Protein AF-A0A3D0S6D2-F1 (afdb_monomer_lite)

Sequence (142 aa):
MPQQPFGEPDEGTDEDGSGFSRRLVLGAGVAGGLAVGTGALDPAEARRKPDGRHTTLARTLVKGPKGKLGYRPIVVGPGEPHIVRNEMVRQLRRRPAPGQRRGILAMGQLTDMHVLDAQSPARVEFLDRYNDPDSAFASVLP

Foldseek 3Di:
DDDDPDDDPPPPPPPPPDPDPPVNVVVVVVCLPPCVPPCPDPVVVVLPDPPCPPHLQAWDWDWADQDPVRDTDTDIHGHDDDDDDCVVPDDDPDDDDRSRDDDPDDDDDDPDDDDDDPPDPPDVVNVVVCCDPPHPNVVPDD

Secondary structure (DSSP, 8-state):
-PPPP----------------HHHHHHHHHTTTTTTTS--S-TTGGGS----TTSTTTEEEEE----TTS---EEEEEPPP-----TTSS--SSPPPTT-PPP--------------TT-TT-HHHHGGGGSTT-TTTTT--

pLDDT: mean 70.45, std 17.66, range [35.59, 97.44]

Radius of gyration: 25.13 Å; chains: 1; bounding box: 51×56×71 Å

Structure (mmCIF, N/CA/C/O backbone):
data_AF-A0A3D0S6D2-F1
#
_entry.id   AF-A0A3D0S6D2-F1
#
loop_
_atom_site.group_PDB
_atom_site.id
_atom_site.type_symbol
_atom_site.label_atom_id
_atom_site.label_alt_id
_atom_site.label_comp_id
_atom_site.label_asym_id
_atom_site.label_entity_id
_atom_site.label_seq_id
_atom_site.pdbx_PDB_ins_code
_atom_site.Cartn_x
_atom_site.Cartn_y
_atom_site.Cartn_z
_atom_site.occupancy
_atom_site.B_iso_or_equiv
_atom_site.auth_seq_id
_atom_site.auth_comp_id
_atom_site.auth_asym_id
_atom_site.auth_atom_id
_atom_site.pdbx_PDB_model_num
ATOM 1 N N . MET A 1 1 ? 13.930 -38.605 -4.977 1.00 45.06 1 MET A N 1
ATOM 2 C CA . MET A 1 1 ? 12.680 -38.092 -4.380 1.00 45.06 1 MET A CA 1
ATOM 3 C C . MET A 1 1 ? 11.752 -37.694 -5.512 1.00 45.06 1 MET A C 1
ATOM 5 O O . MET A 1 1 ? 12.194 -36.907 -6.343 1.00 45.06 1 MET A O 1
ATOM 9 N N . PRO A 1 2 ? 10.547 -38.273 -5.614 1.00 36.88 2 PRO A N 1
ATOM 10 C CA . PRO A 1 2 ? 9.589 -37.868 -6.633 1.00 36.88 2 PRO A CA 1
ATOM 11 C C . PRO A 1 2 ? 9.113 -36.438 -6.343 1.00 36.88 2 PRO A C 1
ATOM 13 O O . PRO A 1 2 ? 8.757 -36.113 -5.212 1.00 36.88 2 PRO A O 1
ATOM 16 N N . GLN A 1 3 ? 9.178 -35.585 -7.365 1.00 46.94 3 GLN A N 1
ATOM 17 C CA . GLN A 1 3 ? 8.583 -34.250 -7.369 1.00 46.94 3 GLN A CA 1
ATOM 18 C C . GLN A 1 3 ? 7.071 -34.441 -7.216 1.00 46.94 3 GLN A C 1
ATOM 20 O O . GLN A 1 3 ? 6.454 -35.094 -8.058 1.00 46.94 3 GLN A O 1
ATOM 25 N N . GLN A 1 4 ? 6.483 -33.946 -6.127 1.00 46.44 4 GLN A N 1
ATOM 26 C CA . GLN A 1 4 ? 5.028 -33.911 -6.012 1.00 46.44 4 GLN A CA 1
ATOM 27 C C . GLN A 1 4 ? 4.490 -33.011 -7.135 1.00 46.44 4 GLN A C 1
ATOM 29 O O . GLN A 1 4 ? 5.038 -31.919 -7.324 1.00 46.44 4 GLN A O 1
ATOM 34 N N . PRO A 1 5 ? 3.481 -33.453 -7.907 1.00 39.84 5 PRO A N 1
ATOM 35 C CA . PRO A 1 5 ? 2.870 -32.600 -8.911 1.00 39.84 5 PRO A CA 1
ATOM 36 C C . PRO A 1 5 ? 2.312 -31.358 -8.216 1.00 39.84 5 PRO A C 1
ATOM 38 O O . PRO A 1 5 ? 1.717 -31.446 -7.142 1.00 39.84 5 PRO A O 1
ATOM 41 N N . PHE A 1 6 ? 2.578 -30.199 -8.814 1.00 49.03 6 PHE A N 1
ATOM 42 C CA . PHE A 1 6 ? 1.996 -28.924 -8.420 1.00 49.03 6 PHE A CA 1
ATOM 43 C C . PHE A 1 6 ? 0.476 -29.110 -8.421 1.00 49.03 6 PHE A C 1
ATOM 45 O O . PHE A 1 6 ? -0.098 -29.362 -9.478 1.00 49.03 6 PHE A O 1
ATOM 52 N N . GLY A 1 7 ? -0.135 -29.117 -7.232 1.00 41.78 7 GLY A N 1
ATOM 53 C CA . GLY A 1 7 ? -1.577 -29.291 -7.095 1.00 41.78 7 GLY A CA 1
ATOM 54 C C . GLY A 1 7 ? -2.286 -28.245 -7.940 1.00 41.78 7 GLY A C 1
ATOM 55 O O . GLY A 1 7 ? -1.888 -27.077 -7.922 1.00 41.78 7 GLY A O 1
ATOM 56 N N . GLU A 1 8 ? -3.278 -28.688 -8.710 1.00 44.91 8 GLU A N 1
ATOM 57 C CA . GLU A 1 8 ? -4.194 -27.794 -9.411 1.00 44.91 8 GLU A CA 1
ATOM 58 C C . GLU A 1 8 ? -4.650 -26.697 -8.444 1.00 44.91 8 GLU A C 1
ATOM 60 O O . GLU A 1 8 ? -4.976 -27.001 -7.288 1.00 44.91 8 GLU A O 1
ATOM 65 N N . PRO A 1 9 ? -4.620 -25.419 -8.859 1.00 44.59 9 PRO A N 1
ATOM 66 C CA . PRO A 1 9 ? -5.270 -24.391 -8.076 1.00 44.59 9 PRO A CA 1
ATOM 67 C C . PRO A 1 9 ? -6.734 -24.803 -7.929 1.00 44.59 9 PRO A C 1
ATOM 69 O O . PRO A 1 9 ? -7.405 -25.075 -8.920 1.00 44.59 9 PRO A O 1
ATOM 72 N N . ASP A 1 10 ? -7.196 -24.883 -6.685 1.00 46.38 10 ASP A N 1
ATOM 73 C CA . ASP A 1 10 ? -8.613 -24.963 -6.359 1.00 46.38 10 ASP A CA 1
ATOM 74 C C . ASP A 1 10 ? -9.257 -23.681 -6.907 1.00 46.38 10 ASP A C 1
ATOM 76 O O . ASP A 1 10 ? -9.229 -22.627 -6.266 1.00 46.38 10 ASP A O 1
ATOM 80 N N . GLU A 1 11 ? -9.716 -23.735 -8.161 1.00 49.16 11 GLU A N 1
ATOM 81 C CA . GLU A 1 11 ? -10.609 -22.751 -8.764 1.00 49.16 11 GLU A CA 1
ATOM 82 C C . GLU A 1 11 ? -11.949 -22.872 -8.040 1.00 49.16 11 GLU A C 1
ATOM 84 O O . GLU A 1 11 ? -12.927 -23.424 -8.541 1.00 49.16 11 GLU A O 1
ATOM 89 N N . GLY A 1 12 ? -11.977 -22.353 -6.813 1.00 35.59 12 GLY A N 1
ATOM 90 C CA . GLY A 1 12 ? -13.210 -21.980 -6.156 1.00 35.59 12 GLY A CA 1
ATOM 91 C C . GLY A 1 12 ? -13.919 -20.997 -7.074 1.00 35.59 12 GLY A C 1
ATOM 92 O O . GLY A 1 12 ? -13.481 -19.858 -7.245 1.00 35.59 12 GLY A O 1
ATOM 93 N N . THR A 1 13 ? -14.986 -21.463 -7.715 1.00 45.88 13 THR A N 1
ATOM 94 C CA . THR A 1 13 ? -15.931 -20.626 -8.446 1.00 45.88 13 THR A CA 1
ATOM 95 C C . THR A 1 13 ? -16.687 -19.771 -7.434 1.00 45.88 13 THR A C 1
ATOM 97 O O . THR A 1 13 ? -17.835 -20.052 -7.094 1.00 45.88 13 THR A O 1
ATOM 100 N N . ASP A 1 14 ? -16.027 -18.734 -6.930 1.00 41.47 14 ASP A N 1
ATOM 101 C CA . ASP A 1 14 ? -16.676 -17.639 -6.225 1.00 41.47 14 ASP A CA 1
ATOM 102 C C . ASP A 1 14 ? -17.284 -16.722 -7.295 1.00 41.47 14 ASP A C 1
ATOM 104 O O . ASP A 1 14 ? -16.746 -15.668 -7.644 1.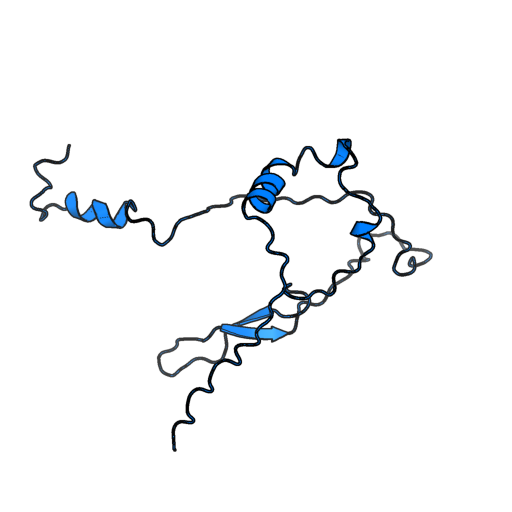00 41.47 14 ASP A O 1
ATOM 108 N N . GLU A 1 15 ? -18.414 -17.150 -7.862 1.00 48.81 15 GLU A N 1
ATOM 109 C CA . GLU A 1 15 ? -19.318 -16.247 -8.571 1.00 48.81 15 GLU A CA 1
ATOM 110 C C . GLU A 1 15 ? -19.987 -15.301 -7.559 1.00 48.81 15 GLU A C 1
ATOM 112 O O . GLU A 1 15 ? -21.184 -15.374 -7.293 1.00 48.81 15 GLU A O 1
ATOM 117 N N . ASP A 1 16 ? -19.213 -14.375 -6.993 1.00 40.72 16 ASP A N 1
ATOM 118 C CA . ASP A 1 16 ? -19.757 -13.227 -6.274 1.00 40.72 16 ASP A CA 1
ATOM 119 C C . ASP A 1 16 ? -20.042 -12.114 -7.290 1.00 40.72 16 ASP A C 1
ATOM 121 O O . ASP A 1 16 ? -19.212 -11.262 -7.623 1.00 40.72 16 ASP A O 1
ATOM 125 N N . GLY A 1 17 ? -21.272 -12.145 -7.806 1.00 43.12 17 GLY A N 1
ATOM 126 C CA . GLY A 1 17 ? -21.870 -11.160 -8.705 1.00 43.12 17 GLY A CA 1
ATOM 127 C C . GLY A 1 17 ? -22.082 -9.775 -8.082 1.00 43.12 17 GLY A C 1
ATOM 128 O O . GLY A 1 17 ? -23.188 -9.243 -8.107 1.00 43.12 17 GLY A O 1
ATOM 129 N N . SER A 1 18 ? -21.030 -9.138 -7.568 1.00 53.97 18 SER A N 1
ATOM 130 C CA . SER A 1 18 ? -21.028 -7.692 -7.312 1.00 53.97 18 SER A CA 1
ATOM 131 C C . SER A 1 18 ? -19.684 -7.070 -7.692 1.00 53.97 18 SER A C 1
ATOM 133 O O . SER A 1 18 ? -18.896 -6.595 -6.878 1.00 53.97 18 SER A O 1
ATOM 135 N N . GLY A 1 19 ? -19.402 -7.079 -8.995 1.00 41.84 19 GLY A N 1
ATOM 136 C CA . GLY A 1 19 ? -18.238 -6.402 -9.556 1.00 41.84 19 GLY A CA 1
ATOM 137 C C . GLY A 1 19 ? -18.300 -4.899 -9.285 1.00 41.84 19 GLY A C 1
ATOM 138 O O . GLY A 1 19 ? -19.047 -4.171 -9.941 1.00 41.84 19 GLY A O 1
ATOM 139 N N . PHE A 1 20 ? -17.498 -4.413 -8.337 1.00 54.72 20 PHE A N 1
ATOM 140 C CA . PHE A 1 20 ? -17.295 -2.981 -8.151 1.00 54.72 20 PHE A CA 1
ATOM 141 C C . PHE A 1 20 ? -16.779 -2.382 -9.463 1.00 54.72 20 PHE A C 1
ATOM 143 O O . PHE A 1 20 ? -15.690 -2.708 -9.941 1.00 54.72 20 PHE A O 1
ATOM 150 N N . SER A 1 21 ? -17.582 -1.512 -10.077 1.00 54.06 21 SER A N 1
ATOM 151 C CA . SER A 1 21 ? -17.212 -0.862 -11.330 1.00 54.06 21 SER A CA 1
ATOM 152 C C . SER A 1 21 ? -15.909 -0.087 -11.140 1.00 54.06 21 SER A C 1
ATOM 154 O O . SER A 1 21 ? -15.797 0.745 -10.241 1.00 54.06 21 SER A O 1
ATOM 156 N N . ARG A 1 22 ? -14.929 -0.300 -12.027 1.00 53.19 22 ARG A N 1
ATOM 157 C CA . ARG A 1 22 ? -13.657 0.454 -12.050 1.00 53.19 22 ARG A CA 1
ATOM 158 C C . ARG A 1 22 ? -13.886 1.974 -12.059 1.00 53.19 22 ARG A C 1
ATOM 160 O O . ARG A 1 22 ? -13.078 2.730 -11.530 1.00 53.19 22 ARG A O 1
ATOM 167 N N . ARG A 1 23 ? -15.029 2.416 -12.599 1.00 51.53 23 ARG A N 1
ATOM 168 C CA . ARG A 1 23 ? -15.470 3.820 -12.606 1.00 51.53 23 ARG A CA 1
ATOM 169 C C . ARG A 1 23 ? -15.876 4.334 -11.220 1.00 51.53 23 ARG A C 1
ATOM 171 O O . ARG A 1 23 ? -15.675 5.508 -10.945 1.00 51.53 23 ARG A O 1
ATOM 178 N N . LEU A 1 24 ? -16.395 3.472 -10.345 1.00 52.84 24 LEU A N 1
ATOM 179 C CA . LEU A 1 24 ? -16.738 3.813 -8.961 1.00 52.84 24 LEU A CA 1
ATOM 180 C C . LEU A 1 24 ? -15.472 4.045 -8.122 1.00 52.84 24 LEU A C 1
ATOM 182 O O . LEU A 1 24 ? -15.407 5.004 -7.363 1.00 52.84 24 LEU A O 1
ATOM 186 N N . VAL A 1 25 ? -14.444 3.212 -8.316 1.00 54.81 25 VAL A N 1
ATOM 187 C CA . VAL A 1 25 ? -13.141 3.351 -7.639 1.00 54.81 25 VAL A CA 1
ATOM 188 C C . VAL A 1 25 ? -12.411 4.618 -8.102 1.00 54.81 25 VAL A C 1
ATOM 190 O O . VAL A 1 25 ? -11.904 5.372 -7.275 1.00 54.81 25 VAL A O 1
ATOM 193 N N . LEU A 1 26 ? -12.424 4.909 -9.409 1.00 55.69 26 LEU A N 1
ATOM 194 C CA . LEU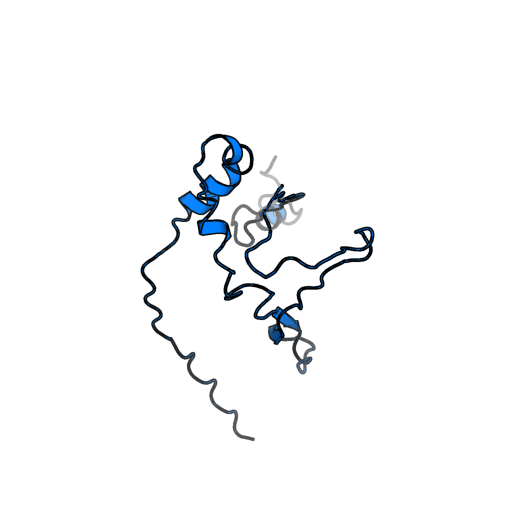 A 1 26 ? -11.865 6.153 -9.954 1.00 55.69 26 LEU A CA 1
ATOM 195 C C . LEU A 1 26 ? -12.676 7.395 -9.537 1.00 55.69 26 LEU A C 1
ATOM 197 O O . LEU A 1 26 ? -12.095 8.441 -9.264 1.00 55.69 26 LEU A O 1
ATOM 201 N N . GLY A 1 27 ? -14.002 7.275 -9.413 1.00 48.62 27 GLY A N 1
ATOM 202 C CA . GLY A 1 27 ? -14.866 8.340 -8.893 1.00 48.62 27 GLY A CA 1
ATOM 203 C C . GLY A 1 27 ? -14.644 8.628 -7.403 1.00 48.62 27 GLY A C 1
ATOM 204 O O . GLY A 1 27 ? -14.655 9.788 -6.994 1.00 48.62 27 GLY A O 1
ATOM 205 N N . ALA A 1 28 ? -14.361 7.601 -6.596 1.00 49.38 28 ALA A N 1
ATOM 206 C CA . ALA A 1 28 ? -14.066 7.751 -5.170 1.00 49.38 28 ALA A CA 1
ATOM 207 C C . ALA A 1 28 ? -12.755 8.519 -4.906 1.00 49.38 28 ALA A C 1
ATOM 209 O O . ALA A 1 28 ? -12.663 9.238 -3.913 1.00 49.38 28 ALA A O 1
ATOM 210 N N . GLY A 1 29 ? -11.779 8.442 -5.821 1.00 46.88 29 GLY A N 1
ATOM 211 C CA . GLY A 1 29 ? -10.546 9.239 -5.760 1.00 46.88 29 GLY A CA 1
ATOM 212 C C . GLY A 1 29 ? -10.775 10.748 -5.928 1.00 46.88 29 GLY A C 1
ATOM 213 O O . GLY A 1 29 ? -10.061 11.546 -5.328 1.00 46.88 29 GLY A O 1
ATOM 214 N N . VAL A 1 30 ? -11.811 11.151 -6.673 1.00 45.53 30 VAL A N 1
ATOM 215 C CA . VAL A 1 30 ? -12.217 12.564 -6.832 1.00 45.53 30 VAL A CA 1
ATOM 216 C C . VAL A 1 30 ? -13.139 13.016 -5.686 1.00 45.53 30 VAL A C 1
ATOM 218 O O . VAL A 1 30 ? -13.150 14.186 -5.309 1.00 45.53 30 VAL A O 1
ATOM 221 N N . ALA A 1 31 ? -13.874 12.090 -5.063 1.00 45.09 31 ALA A N 1
ATOM 222 C CA . ALA A 1 31 ? -14.842 12.375 -4.001 1.00 45.09 31 ALA A CA 1
ATOM 223 C C . ALA A 1 31 ? -14.253 12.462 -2.578 1.00 45.09 31 ALA A C 1
ATOM 225 O O . ALA A 1 31 ? -15.009 12.672 -1.627 1.00 45.09 31 ALA A O 1
ATOM 226 N N . GLY A 1 32 ? -12.931 12.351 -2.401 1.00 45.16 32 GLY A N 1
ATOM 227 C CA . GLY A 1 32 ? -12.294 12.474 -1.081 1.00 45.16 32 GLY A CA 1
ATOM 228 C C . GLY A 1 32 ? -12.541 13.825 -0.391 1.00 45.16 32 GLY A C 1
ATOM 229 O O . GLY A 1 32 ? -12.572 13.891 0.834 1.00 45.16 32 GLY A O 1
ATOM 230 N N . GLY A 1 33 ? -12.778 14.893 -1.164 1.00 45.88 33 GLY A N 1
ATOM 231 C CA . GLY A 1 33 ? -13.070 16.234 -0.638 1.00 45.88 33 GLY A CA 1
ATOM 232 C C . GLY A 1 33 ? -14.557 16.605 -0.537 1.00 45.88 33 GLY A C 1
ATOM 233 O O . GLY A 1 33 ? -14.892 17.550 0.170 1.00 45.88 33 GLY A O 1
ATOM 234 N N . LEU A 1 34 ? -15.460 15.887 -1.218 1.00 43.78 34 LEU A N 1
ATOM 235 C CA . LEU A 1 34 ? -16.862 16.312 -1.415 1.00 43.78 34 LEU A CA 1
ATOM 236 C C . LEU A 1 34 ? -17.905 15.420 -0.717 1.00 43.78 34 LEU A C 1
ATOM 238 O O . LEU A 1 34 ? -19.051 15.834 -0.563 1.00 43.78 34 LEU A O 1
ATOM 242 N N . ALA A 1 35 ? -17.534 14.223 -0.251 1.00 47.34 35 ALA A N 1
ATOM 243 C CA . ALA A 1 35 ? -18.484 13.275 0.345 1.00 47.34 35 ALA A CA 1
ATOM 244 C C . ALA A 1 35 ? -18.969 13.653 1.761 1.00 47.34 35 ALA A C 1
ATOM 246 O O . ALA A 1 35 ? -19.998 13.156 2.212 1.00 47.34 35 ALA A O 1
ATOM 247 N N . VAL A 1 36 ? -18.262 14.542 2.471 1.00 49.66 36 VAL A N 1
ATOM 248 C CA . VAL A 1 36 ? -18.605 14.908 3.860 1.00 49.66 36 VAL A CA 1
ATOM 249 C C . VAL A 1 36 ? -19.852 15.807 3.935 1.00 49.66 36 VAL A C 1
ATOM 251 O O . VAL A 1 36 ? -20.554 15.790 4.942 1.00 49.66 36 VAL A O 1
ATOM 254 N N . GLY A 1 37 ? -20.167 16.565 2.877 1.00 47.09 37 GLY A N 1
ATOM 255 C CA . GLY A 1 37 ? -21.255 17.555 2.892 1.00 47.09 37 GLY A CA 1
ATOM 256 C C . GLY A 1 37 ? -22.628 17.059 2.424 1.00 47.09 37 GLY A C 1
ATOM 257 O O . GLY A 1 37 ? -23.630 17.687 2.749 1.00 47.09 37 GLY A O 1
ATOM 258 N N . THR A 1 38 ? -22.704 15.959 1.666 1.00 48.22 38 THR A N 1
ATOM 259 C CA . THR A 1 38 ? -23.930 15.577 0.929 1.00 48.22 38 THR A CA 1
ATOM 260 C C . THR A 1 38 ? -24.704 14.401 1.524 1.00 48.22 38 THR A C 1
ATOM 262 O O . THR A 1 38 ? -25.722 14.007 0.964 1.00 48.22 38 THR A O 1
ATOM 265 N N . GLY A 1 39 ? -24.255 13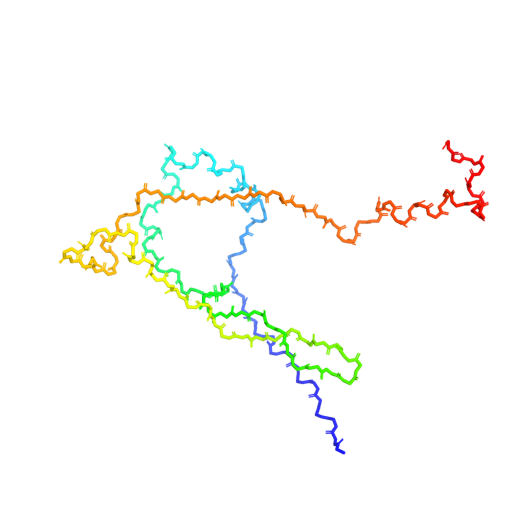.816 2.640 1.00 48.66 39 GLY A N 1
ATOM 266 C CA . GLY A 1 39 ? -24.942 12.669 3.253 1.00 48.66 39 GLY A CA 1
ATOM 267 C C . GLY A 1 39 ? -24.914 11.387 2.407 1.00 48.66 39 GLY A C 1
ATOM 268 O O . GLY A 1 39 ? -25.645 10.450 2.700 1.00 48.66 39 GLY A O 1
ATOM 269 N N . ALA A 1 40 ? -24.056 11.319 1.381 1.00 54.59 40 ALA A N 1
ATOM 270 C CA . ALA A 1 40 ? -23.888 10.145 0.518 1.00 54.59 40 ALA A CA 1
ATOM 271 C C . ALA A 1 40 ? -23.247 8.934 1.231 1.00 54.59 40 ALA A C 1
ATOM 273 O O . ALA A 1 40 ? -23.155 7.853 0.656 1.00 54.59 40 ALA A O 1
ATOM 274 N N . LEU A 1 41 ? -22.793 9.116 2.472 1.00 53.44 41 LEU A N 1
ATOM 275 C CA . LEU A 1 41 ? -22.288 8.059 3.337 1.00 53.44 41 LEU A CA 1
ATOM 276 C C . LEU A 1 41 ? -23.276 7.880 4.488 1.00 53.44 41 LEU A C 1
ATOM 278 O O . LEU A 1 41 ? -23.366 8.748 5.358 1.00 53.44 41 LEU A O 1
ATOM 282 N N . ASP A 1 42 ? -24.005 6.763 4.500 1.00 55.22 42 ASP A N 1
ATOM 283 C CA . ASP A 1 42 ? -24.818 6.396 5.656 1.00 55.22 42 ASP A CA 1
ATOM 284 C C . ASP A 1 42 ? -23.876 6.049 6.828 1.00 55.22 42 ASP A C 1
ATOM 286 O O . ASP A 1 42 ? -23.098 5.092 6.742 1.00 55.22 42 ASP A O 1
ATOM 290 N N . PRO A 1 43 ? -23.902 6.791 7.950 1.00 54.75 43 PRO A N 1
ATOM 291 C CA . PRO A 1 43 ? -23.097 6.459 9.121 1.00 54.75 43 PRO A CA 1
ATOM 292 C C . PRO A 1 43 ? -23.438 5.083 9.726 1.00 54.75 43 PRO A C 1
ATOM 294 O O . PRO A 1 43 ? -22.662 4.576 10.542 1.00 54.75 43 PRO A O 1
ATOM 297 N N . ALA A 1 44 ? -24.567 4.466 9.361 1.00 56.91 44 ALA A N 1
ATOM 298 C CA . ALA A 1 44 ? -24.889 3.086 9.709 1.00 56.91 44 ALA A CA 1
ATOM 299 C C . ALA A 1 44 ? -23.992 2.070 8.982 1.00 56.91 44 ALA A C 1
ATOM 301 O O . ALA A 1 44 ? -23.576 1.096 9.610 1.00 56.91 44 ALA A O 1
ATOM 302 N N . GLU A 1 45 ? -23.593 2.323 7.732 1.00 57.81 45 GLU A N 1
ATOM 303 C CA . GLU A 1 45 ? -22.645 1.469 6.995 1.00 57.81 45 GLU A CA 1
ATOM 304 C C . GLU A 1 45 ? -21.267 1.448 7.674 1.00 57.81 45 GLU A C 1
ATOM 306 O O . GLU A 1 45 ? -20.624 0.404 7.797 1.00 57.81 45 GLU A O 1
ATOM 311 N N . ALA A 1 46 ? -20.852 2.573 8.264 1.00 55.66 46 ALA A N 1
ATOM 312 C CA . ALA A 1 46 ? -19.623 2.659 9.056 1.00 55.66 46 ALA A CA 1
ATOM 313 C C . ALA A 1 46 ? -19.661 1.840 10.367 1.00 55.66 46 ALA A C 1
ATOM 315 O O . ALA A 1 46 ? -18.625 1.664 11.015 1.00 55.66 46 ALA A O 1
ATOM 316 N N . ARG A 1 47 ? -20.833 1.333 10.790 1.00 55.22 47 ARG A N 1
ATOM 317 C CA . ARG A 1 47 ? -20.956 0.436 11.956 1.00 55.22 47 ARG A CA 1
ATOM 318 C C . ARG A 1 47 ? -20.650 -1.015 11.618 1.00 55.22 47 ARG A C 1
ATOM 320 O O . ARG A 1 47 ? -20.439 -1.802 12.546 1.00 55.22 47 ARG A O 1
ATOM 327 N N . ARG A 1 48 ? -20.619 -1.389 10.335 1.00 60.81 48 ARG A N 1
ATOM 328 C CA . ARG A 1 48 ? -20.230 -2.739 9.939 1.00 60.81 48 ARG A CA 1
ATOM 329 C C . ARG A 1 48 ? -18.761 -2.913 10.295 1.00 60.81 48 ARG A C 1
ATOM 331 O O . ARG A 1 48 ? -17.888 -2.280 9.709 1.00 60.81 48 ARG A O 1
ATOM 338 N N . LYS A 1 49 ? -18.480 -3.764 11.287 1.00 64.12 49 LYS A N 1
ATOM 339 C CA . LYS A 1 49 ? -17.107 -4.185 11.570 1.00 64.12 49 LYS A CA 1
ATOM 340 C C . LYS A 1 49 ? -16.597 -4.833 10.277 1.00 64.12 49 LYS A C 1
ATOM 342 O O . LYS A 1 49 ? -17.182 -5.847 9.890 1.00 64.12 49 LYS A O 1
ATOM 347 N N . PRO A 1 50 ? -15.573 -4.281 9.601 1.00 66.12 50 PRO A N 1
ATOM 348 C CA . PRO A 1 50 ? -14.993 -4.977 8.469 1.00 66.12 50 PRO A CA 1
ATOM 349 C C . PRO A 1 50 ? -14.540 -6.346 8.976 1.00 66.12 50 PRO A C 1
ATOM 351 O O . PRO A 1 50 ? -13.903 -6.453 10.029 1.00 66.12 50 PRO A O 1
ATOM 354 N N . ASP A 1 51 ? -14.922 -7.398 8.262 1.00 72.44 51 ASP A N 1
ATOM 355 C CA . ASP A 1 51 ? -14.524 -8.773 8.581 1.00 72.44 51 ASP A CA 1
ATOM 356 C C . ASP A 1 51 ? -13.004 -8.979 8.432 1.00 72.44 51 ASP A C 1
ATOM 358 O O . ASP A 1 51 ? -12.470 -10.010 8.835 1.00 72.44 51 ASP A O 1
ATOM 362 N N . GLY A 1 52 ? -12.306 -7.968 7.900 1.00 76.12 52 GLY A N 1
ATOM 363 C CA . GLY A 1 52 ? -10.870 -7.953 7.671 1.00 76.12 52 GLY A CA 1
ATOM 364 C C . GLY A 1 52 ? -10.467 -8.798 6.469 1.00 76.12 52 GLY A C 1
ATOM 365 O O . GLY A 1 52 ? -9.275 -8.838 6.149 1.00 76.12 52 GLY A O 1
ATOM 366 N N . ARG A 1 53 ? -11.422 -9.447 5.786 1.00 82.56 53 ARG A N 1
ATOM 367 C CA . ARG A 1 53 ? -11.158 -10.271 4.608 1.00 82.56 53 ARG A CA 1
ATOM 368 C C . ARG A 1 53 ? -10.489 -9.404 3.548 1.00 82.56 53 ARG A C 1
ATOM 370 O O . ARG A 1 53 ? -10.835 -8.243 3.360 1.00 82.56 53 ARG A O 1
ATOM 377 N N . HIS A 1 54 ? -9.473 -9.968 2.905 1.00 84.62 54 HIS A N 1
ATOM 378 C CA . HIS A 1 54 ? -8.647 -9.285 1.903 1.00 84.62 54 HIS A CA 1
ATOM 379 C C . HIS A 1 54 ? -7.866 -8.054 2.409 1.00 84.62 54 HIS A C 1
ATOM 381 O O . HIS A 1 54 ? -7.285 -7.337 1.601 1.00 84.62 54 HIS A O 1
ATOM 387 N N . THR A 1 55 ? -7.782 -7.830 3.725 1.00 87.00 55 THR A N 1
ATOM 388 C CA . THR A 1 55 ? -6.943 -6.776 4.321 1.00 87.00 55 THR A CA 1
ATOM 389 C C . THR A 1 55 ? -5.742 -7.371 5.052 1.00 87.00 55 THR A C 1
ATOM 391 O O . THR A 1 55 ? -5.729 -8.563 5.381 1.00 87.00 55 THR A O 1
ATOM 394 N N . THR A 1 56 ? -4.763 -6.525 5.385 1.00 90.69 56 THR A N 1
ATOM 395 C CA . THR A 1 56 ? -3.610 -6.942 6.194 1.00 90.69 56 THR A CA 1
ATOM 396 C C . THR A 1 56 ? -4.000 -7.399 7.595 1.00 90.69 56 THR A C 1
ATOM 398 O O . THR A 1 56 ? -3.272 -8.188 8.181 1.00 90.69 56 THR A O 1
ATOM 401 N N . LEU A 1 57 ? -5.174 -7.007 8.108 1.00 89.00 57 LEU A N 1
ATOM 402 C CA . LEU A 1 57 ? -5.684 -7.477 9.401 1.00 89.00 57 LEU A CA 1
ATOM 403 C C . LEU A 1 57 ? -5.957 -8.987 9.414 1.00 89.00 57 LEU A C 1
ATOM 405 O O . LEU A 1 57 ? -5.848 -9.612 10.466 1.00 89.00 57 LEU A O 1
ATOM 409 N N . ALA A 1 58 ? -6.321 -9.577 8.270 1.00 90.25 58 ALA A N 1
ATOM 410 C CA . ALA A 1 58 ? -6.561 -11.017 8.165 1.00 90.25 58 ALA A CA 1
ATOM 411 C C . ALA A 1 58 ? -5.295 -11.789 7.784 1.00 90.25 58 ALA A C 1
ATOM 413 O O . ALA A 1 58 ? -5.031 -12.850 8.348 1.00 90.25 58 ALA A O 1
ATOM 414 N N . ARG A 1 59 ? -4.517 -11.275 6.823 1.00 93.38 59 ARG A N 1
ATOM 415 C CA . ARG A 1 59 ? -3.298 -11.930 6.336 1.00 93.38 59 ARG A CA 1
ATOM 416 C C . ARG A 1 59 ? -2.322 -10.934 5.732 1.00 93.38 59 ARG A C 1
ATOM 418 O O . ARG A 1 59 ? -2.736 -9.971 5.097 1.00 93.38 59 ARG A O 1
ATOM 425 N N . THR A 1 60 ? -1.035 -11.220 5.848 1.00 94.94 60 THR A N 1
ATOM 426 C CA . THR A 1 60 ? 0.031 -10.455 5.187 1.00 94.94 60 THR A CA 1
ATOM 427 C C . THR A 1 60 ? 0.671 -11.266 4.067 1.00 94.94 60 THR A C 1
ATOM 429 O O . THR A 1 60 ? 0.482 -12.478 3.969 1.00 94.94 60 THR A O 1
ATOM 432 N N . LEU A 1 61 ? 1.432 -10.597 3.203 1.00 95.38 61 LEU A N 1
ATOM 433 C CA . LEU A 1 61 ? 2.313 -11.242 2.236 1.00 95.38 61 LEU A CA 1
ATOM 434 C C . LEU A 1 61 ? 3.755 -11.033 2.695 1.00 95.38 61 LEU A C 1
ATOM 436 O O . LEU A 1 61 ? 4.215 -9.899 2.810 1.00 95.38 61 LEU A O 1
ATOM 440 N N . VAL A 1 62 ? 4.463 -12.123 2.983 1.00 96.44 62 VAL A N 1
ATOM 441 C CA . VAL A 1 62 ? 5.818 -12.099 3.551 1.00 96.44 62 VAL A CA 1
ATOM 442 C C . VAL A 1 62 ? 6.801 -12.863 2.673 1.00 96.44 62 VAL A C 1
ATOM 444 O O . VAL A 1 62 ? 6.423 -13.677 1.831 1.00 96.44 62 VAL A O 1
ATOM 447 N N . LYS A 1 63 ? 8.099 -12.611 2.867 1.00 97.00 63 LYS A N 1
ATOM 448 C CA . LYS A 1 63 ? 9.156 -13.361 2.179 1.00 97.00 63 LYS A CA 1
ATOM 449 C C . LYS A 1 63 ? 9.275 -14.755 2.790 1.00 97.00 63 LYS A C 1
ATOM 451 O O . LYS A 1 63 ? 9.596 -14.883 3.970 1.00 97.00 63 LYS A O 1
ATOM 456 N N . GLY A 1 64 ? 9.086 -15.779 1.970 1.00 95.38 64 GLY A N 1
ATOM 457 C CA . GLY A 1 64 ? 9.339 -17.166 2.331 1.00 95.38 64 GLY A CA 1
ATOM 458 C C . GLY A 1 64 ? 10.836 -17.511 2.397 1.00 95.38 64 GLY A C 1
ATOM 459 O O . GLY A 1 64 ? 11.705 -16.644 2.221 1.00 95.38 64 GLY A O 1
ATOM 460 N N . PRO A 1 65 ? 11.160 -18.792 2.646 1.00 95.56 65 PRO A N 1
ATOM 461 C CA . PRO A 1 65 ? 12.535 -19.280 2.685 1.00 95.56 65 PRO A CA 1
ATOM 462 C C . PRO A 1 65 ? 13.302 -19.027 1.382 1.00 95.56 65 PRO A C 1
ATOM 464 O O . PRO A 1 65 ? 12.741 -19.006 0.288 1.00 95.56 65 PRO A O 1
ATOM 467 N N . LYS A 1 66 ? 14.621 -18.851 1.503 1.00 96.62 66 LYS A N 1
ATOM 468 C CA . LYS A 1 66 ? 15.526 -18.658 0.365 1.00 96.62 66 LYS A CA 1
ATOM 469 C C . LYS A 1 66 ? 15.675 -19.970 -0.415 1.00 96.62 66 LYS A C 1
ATOM 471 O O . LYS A 1 66 ? 16.097 -20.974 0.149 1.00 96.62 66 LYS A O 1
ATOM 476 N N . GLY A 1 67 ? 15.359 -19.947 -1.707 1.00 91.44 67 GLY A N 1
ATOM 477 C CA . GLY A 1 67 ? 15.629 -21.044 -2.635 1.00 91.44 67 GLY A CA 1
ATOM 478 C C . GLY A 1 67 ? 17.119 -21.171 -2.971 1.00 91.44 67 GLY A C 1
ATOM 479 O O . GLY A 1 67 ? 17.931 -20.327 -2.591 1.00 91.44 67 GLY A O 1
ATOM 480 N N . LYS A 1 68 ? 17.488 -22.206 -3.739 1.00 89.62 68 LYS A N 1
ATOM 481 C CA . LYS A 1 68 ? 18.896 -22.528 -4.060 1.00 89.62 68 LYS A CA 1
ATOM 482 C C . LYS A 1 68 ? 19.665 -21.373 -4.718 1.00 89.62 68 LYS A C 1
ATOM 484 O O . LYS A 1 68 ? 20.816 -21.144 -4.378 1.00 89.62 68 LYS A O 1
ATOM 489 N N . LEU A 1 69 ? 19.013 -20.620 -5.606 1.00 93.75 69 LEU A N 1
ATOM 490 C CA . LEU A 1 69 ? 19.598 -19.460 -6.305 1.00 93.75 69 LEU A CA 1
ATOM 491 C C . LEU A 1 69 ? 19.405 -18.136 -5.559 1.00 93.75 69 LEU A C 1
ATOM 493 O O . LEU A 1 69 ? 19.747 -17.066 -6.044 1.00 93.75 69 LEU A O 1
ATOM 497 N N . GLY A 1 70 ? 18.820 -18.188 -4.370 1.00 91.38 70 GLY A N 1
ATOM 498 C CA . GLY A 1 70 ? 18.626 -17.026 -3.531 1.00 91.38 70 GLY A CA 1
ATOM 499 C C . GLY A 1 70 ? 17.333 -16.249 -3.693 1.00 91.38 70 GLY A C 1
ATOM 500 O O . GLY A 1 70 ? 17.059 -15.376 -2.867 1.00 91.38 70 GLY A O 1
ATOM 501 N N . TYR A 1 71 ? 16.515 -16.626 -4.668 1.00 93.00 71 TYR A N 1
ATOM 502 C CA . TYR A 1 71 ? 15.148 -16.147 -4.791 1.00 93.00 71 TYR A CA 1
ATOM 503 C C . TYR A 1 71 ? 14.301 -16.552 -3.575 1.00 93.00 71 TYR A C 1
ATOM 505 O O . TYR A 1 71 ? 14.489 -17.635 -3.017 1.00 93.00 71 TYR A O 1
ATOM 513 N N . ARG A 1 72 ? 13.368 -15.689 -3.162 1.00 97.44 72 ARG A N 1
ATOM 514 C CA . ARG A 1 72 ? 12.415 -15.962 -2.078 1.00 97.44 72 ARG A CA 1
ATOM 515 C C . ARG A 1 72 ? 10.995 -15.826 -2.619 1.00 97.44 72 ARG A C 1
ATOM 517 O O . ARG A 1 72 ? 10.672 -14.742 -3.103 1.00 97.44 72 ARG A O 1
ATOM 524 N N . PRO A 1 73 ? 10.154 -16.867 -2.522 1.00 95.25 73 PRO A N 1
ATOM 525 C CA . PRO A 1 73 ? 8.754 -16.740 -2.890 1.00 95.25 73 PRO A CA 1
ATOM 526 C C . PRO A 1 73 ? 8.040 -15.798 -1.915 1.00 95.25 73 PRO A C 1
ATOM 528 O O . PRO A 1 73 ? 8.438 -15.669 -0.753 1.00 95.25 73 PRO A O 1
ATOM 531 N N . ILE A 1 74 ? 6.974 -15.157 -2.383 1.00 96.50 74 ILE A N 1
ATOM 532 C CA . ILE A 1 74 ? 6.023 -14.471 -1.510 1.00 96.50 74 ILE A CA 1
ATOM 533 C C . ILE A 1 74 ? 5.028 -15.509 -0.996 1.00 96.50 74 ILE A C 1
ATOM 535 O O . ILE A 1 74 ? 4.469 -16.272 -1.779 1.00 96.50 74 ILE A O 1
ATOM 539 N N . VAL A 1 75 ? 4.835 -15.555 0.318 1.00 96.69 75 VAL A N 1
ATOM 540 C CA . VAL A 1 75 ? 3.935 -16.501 0.988 1.00 96.69 75 VAL A CA 1
ATOM 541 C C . VAL A 1 75 ? 2.974 -15.759 1.906 1.00 96.69 75 VAL A C 1
ATOM 543 O O . VAL A 1 75 ? 3.230 -14.622 2.308 1.00 96.69 75 VAL A O 1
ATOM 546 N N . VAL A 1 76 ? 1.863 -16.405 2.247 1.00 96.50 76 VAL A N 1
ATOM 547 C CA . VAL A 1 76 ? 0.882 -15.846 3.178 1.00 96.50 76 VAL A CA 1
ATOM 548 C C . VAL A 1 76 ? 1.432 -15.909 4.604 1.00 96.50 76 VAL A C 1
ATOM 550 O O . VAL A 1 76 ? 1.872 -16.961 5.064 1.00 96.50 76 VAL A O 1
ATOM 553 N N . GLY A 1 77 ? 1.411 -14.771 5.291 1.00 94.81 77 GLY A N 1
ATOM 554 C CA . GLY A 1 77 ? 1.766 -14.615 6.696 1.00 94.81 77 GLY A CA 1
ATOM 555 C C . GLY A 1 77 ? 0.556 -14.264 7.570 1.00 94.81 77 GLY A C 1
ATOM 556 O O . GLY A 1 77 ? -0.534 -13.991 7.051 1.00 94.81 77 GLY A O 1
ATOM 557 N N . PRO A 1 78 ? 0.734 -14.251 8.903 1.00 94.12 78 PRO A N 1
ATOM 558 C CA . PRO A 1 78 ? -0.321 -13.859 9.832 1.00 94.12 78 PRO A CA 1
ATOM 559 C C . PRO A 1 78 ? -0.775 -12.416 9.586 1.00 94.12 78 PRO A C 1
ATOM 561 O O . PRO A 1 78 ? -0.006 -11.586 9.095 1.00 94.12 78 PRO A O 1
ATOM 564 N N . GLY A 1 79 ? -2.027 -12.120 9.929 1.00 92.56 79 GLY A N 1
ATOM 565 C CA . GLY A 1 79 ? -2.555 -10.761 9.885 1.00 92.56 79 GLY A CA 1
ATOM 566 C C . GLY A 1 79 ? -1.858 -9.814 10.868 1.00 92.56 79 GLY A C 1
ATOM 567 O O . GLY A 1 79 ? -1.338 -10.230 11.906 1.00 92.56 79 GLY A O 1
ATOM 568 N N . GLU A 1 80 ? -1.857 -8.528 10.538 1.00 91.19 80 GLU A N 1
ATOM 569 C CA . GLU A 1 80 ? -1.306 -7.463 11.369 1.00 91.19 80 GLU A CA 1
ATOM 570 C C . GLU A 1 80 ? -2.228 -7.182 12.564 1.00 91.19 80 GLU A C 1
ATOM 572 O O . GLU A 1 80 ? -3.412 -6.871 12.382 1.00 91.19 80 GLU A O 1
ATOM 577 N N . PRO A 1 81 ? -1.720 -7.262 13.807 1.00 83.38 81 PRO A N 1
ATOM 578 C CA . PRO A 1 81 ? -2.529 -6.991 14.982 1.00 83.38 81 PRO A CA 1
ATOM 579 C C . PRO A 1 81 ? -2.883 -5.504 15.075 1.00 83.38 81 PRO A C 1
ATOM 581 O O . PRO A 1 81 ? -2.038 -4.622 14.929 1.00 83.38 81 PRO A O 1
ATOM 584 N N . HIS A 1 82 ? -4.140 -5.214 15.412 1.00 78.94 82 HIS A N 1
ATOM 585 C CA . HIS A 1 82 ? -4.574 -3.848 15.683 1.00 78.94 82 HIS A CA 1
ATOM 586 C C . HIS A 1 82 ? -4.109 -3.398 17.078 1.00 78.94 82 HIS A C 1
ATOM 588 O O . HIS A 1 82 ? -4.650 -3.837 18.097 1.00 78.94 82 HIS A O 1
ATOM 594 N N . ILE A 1 83 ? -3.125 -2.498 17.133 1.00 82.19 83 ILE A N 1
ATOM 595 C CA . ILE A 1 83 ? -2.596 -1.947 18.388 1.00 82.19 83 ILE A CA 1
ATOM 596 C C . ILE A 1 83 ? -3.350 -0.664 18.749 1.00 82.19 83 ILE A C 1
ATOM 598 O O . ILE A 1 83 ? -3.306 0.331 18.029 1.00 82.19 83 ILE A O 1
ATOM 602 N N . VAL A 1 84 ? -4.017 -0.665 19.904 1.00 77.50 84 VAL A N 1
ATOM 603 C CA . VAL A 1 84 ? -4.687 0.530 20.435 1.00 77.50 84 VAL A CA 1
ATOM 604 C C . VAL A 1 84 ? -3.693 1.348 21.262 1.00 77.50 84 VAL A C 1
ATOM 606 O O . VAL A 1 84 ? -3.311 0.936 22.358 1.00 77.50 84 VAL A O 1
ATOM 609 N N . ARG A 1 85 ? -3.313 2.524 20.752 1.00 80.44 85 ARG A N 1
ATOM 610 C CA . ARG A 1 85 ? -2.409 3.480 21.412 1.00 80.44 85 ARG A CA 1
ATOM 611 C C . ARG A 1 85 ? -3.159 4.325 22.447 1.00 80.44 85 ARG A C 1
ATOM 613 O O . ARG A 1 85 ? -3.814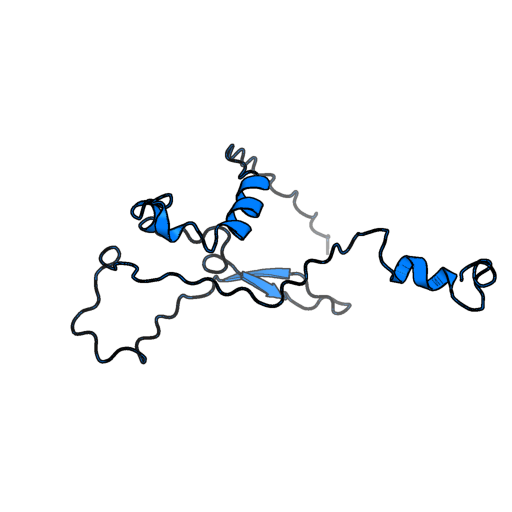 5.307 22.106 1.00 80.44 85 ARG A O 1
ATOM 620 N N . ASN A 1 86 ? -3.127 3.899 23.710 1.00 77.38 86 ASN A N 1
ATOM 621 C CA . ASN A 1 86 ? -3.832 4.577 24.808 1.00 77.38 86 ASN A CA 1
ATOM 622 C C . ASN A 1 86 ? -2.993 5.669 25.485 1.00 77.38 86 ASN A C 1
ATOM 624 O O . ASN A 1 86 ? -3.542 6.480 26.222 1.00 77.38 86 ASN A O 1
ATOM 628 N N . GLU A 1 87 ? -1.686 5.708 25.242 1.00 82.12 87 GLU A N 1
ATOM 629 C CA . GLU A 1 87 ? -0.752 6.656 25.853 1.00 82.12 87 GLU A CA 1
ATOM 630 C C . GLU A 1 87 ? -1.018 8.111 25.451 1.00 82.12 87 GLU A C 1
ATOM 632 O O . GLU A 1 87 ? -0.662 9.032 26.178 1.00 82.12 87 GLU A O 1
ATOM 637 N N . MET A 1 88 ? -1.686 8.323 24.315 1.00 77.12 88 MET A N 1
ATOM 638 C CA . MET A 1 88 ? -2.065 9.653 23.831 1.00 77.12 88 MET A CA 1
ATOM 639 C C . MET A 1 88 ? -3.348 10.187 24.485 1.00 77.12 88 MET A C 1
ATOM 641 O O . MET A 1 88 ? -3.710 11.343 24.274 1.00 77.12 88 MET A O 1
ATOM 645 N N . VAL A 1 89 ? -4.054 9.370 25.274 1.00 77.44 89 VAL A N 1
ATOM 646 C CA . VAL A 1 89 ? -5.305 9.761 25.931 1.00 77.44 89 VAL A CA 1
ATOM 647 C C . VAL A 1 89 ? -5.082 9.836 27.438 1.00 77.44 89 VAL A C 1
ATOM 649 O O . VAL A 1 89 ? -4.708 8.852 28.073 1.00 77.44 89 VAL A O 1
ATOM 652 N N . ARG A 1 90 ? -5.362 10.997 28.049 1.00 69.94 90 ARG A N 1
ATOM 653 C CA . ARG A 1 90 ? -5.420 11.106 29.515 1.00 69.94 90 ARG A CA 1
ATOM 654 C C . ARG A 1 90 ? -6.506 10.158 30.024 1.00 69.94 90 ARG A C 1
ATOM 656 O O . ARG A 1 90 ? -7.660 10.323 29.644 1.00 69.94 90 ARG A O 1
ATOM 663 N N . GLN A 1 91 ? -6.101 9.166 30.822 1.00 64.38 91 GLN A N 1
ATOM 664 C CA . GLN A 1 91 ? -6.920 8.161 31.520 1.00 64.38 91 GLN A CA 1
ATOM 665 C C . GLN A 1 91 ? -8.411 8.151 31.135 1.00 64.38 91 GLN A C 1
ATOM 667 O O . GLN A 1 91 ? -9.227 8.906 31.669 1.00 64.38 91 GLN A O 1
ATOM 672 N N . LEU A 1 92 ? -8.791 7.237 30.240 1.00 64.12 92 LEU A N 1
ATOM 673 C CA . LEU A 1 92 ? -10.201 6.950 29.990 1.00 64.12 92 LEU A CA 1
ATOM 674 C C . LEU A 1 92 ? -10.831 6.361 31.260 1.00 64.12 92 LEU A C 1
ATOM 676 O O . LEU A 1 92 ? -10.535 5.228 31.630 1.00 64.12 92 LEU A O 1
ATOM 680 N N . ARG A 1 93 ? -11.758 7.101 31.887 1.00 67.69 93 ARG A N 1
ATOM 681 C CA . ARG A 1 93 ? -12.535 6.631 33.055 1.00 67.69 93 ARG A CA 1
ATOM 682 C C . ARG A 1 93 ? -13.332 5.349 32.756 1.00 67.69 93 ARG A C 1
ATOM 684 O O . ARG A 1 93 ? -13.652 4.605 33.675 1.00 67.69 93 ARG A O 1
ATOM 691 N N . ARG A 1 94 ? -13.661 5.089 31.481 1.00 69.19 94 ARG A N 1
ATOM 692 C CA . ARG A 1 94 ? -14.316 3.861 31.000 1.00 69.19 94 ARG A CA 1
ATOM 693 C C . ARG A 1 94 ? -14.076 3.673 29.501 1.00 69.19 94 ARG A C 1
ATOM 695 O O . ARG A 1 94 ? -14.256 4.613 28.730 1.00 69.19 94 ARG A O 1
ATOM 702 N N . ARG A 1 95 ? -13.717 2.459 29.068 1.00 70.00 95 ARG A N 1
ATOM 703 C CA . ARG A 1 95 ? -13.648 2.100 27.640 1.00 70.00 95 ARG A CA 1
ATOM 704 C C . ARG A 1 95 ? -15.077 1.917 27.099 1.00 70.00 95 ARG A C 1
ATOM 706 O O . ARG A 1 95 ? -15.789 1.065 27.628 1.00 70.00 95 ARG A O 1
ATOM 713 N N . PRO A 1 96 ? -15.508 2.661 26.062 1.00 69.56 96 PRO A N 1
ATOM 714 C CA . PRO A 1 96 ? -16.800 2.425 25.421 1.00 69.56 96 PRO A CA 1
ATOM 715 C C . PRO A 1 96 ? -16.858 1.010 24.844 1.00 69.56 96 PRO A C 1
ATOM 717 O O . PRO A 1 96 ? -15.850 0.529 24.303 1.00 69.56 96 PRO A O 1
ATOM 720 N N . ALA A 1 97 ? -18.022 0.363 24.933 1.00 68.56 97 ALA A N 1
ATOM 721 C CA . ALA A 1 97 ? -18.222 -0.949 24.329 1.00 68.56 97 ALA A CA 1
ATOM 722 C C . ALA A 1 97 ? -18.036 -0.876 22.796 1.00 68.56 97 ALA A C 1
ATOM 724 O O . ALA A 1 97 ? -18.224 0.196 22.200 1.00 68.56 97 ALA A O 1
ATOM 725 N N . PRO A 1 98 ? -17.658 -1.985 22.132 1.00 65.19 98 PRO A N 1
ATOM 726 C CA . PRO A 1 98 ? -17.705 -2.065 20.673 1.00 65.19 98 PRO A CA 1
ATOM 727 C C . PRO A 1 98 ? -19.069 -1.572 20.154 1.00 65.19 98 PRO A C 1
ATOM 729 O O . PRO A 1 98 ? -20.103 -1.949 20.693 1.00 65.19 98 PRO A O 1
ATOM 732 N N . GLY A 1 99 ? -19.071 -0.671 19.166 1.00 65.25 99 GLY A N 1
ATOM 733 C CA . GLY A 1 99 ? -20.297 -0.066 18.617 1.00 65.25 99 GLY A CA 1
ATOM 734 C C . GLY A 1 99 ? -20.815 1.193 19.331 1.00 65.25 99 GLY A C 1
ATOM 735 O O . GLY A 1 99 ? -21.698 1.861 18.803 1.00 65.25 99 GLY A O 1
ATOM 736 N N . GLN A 1 100 ? -20.250 1.578 20.482 1.00 70.38 100 GLN A N 1
ATOM 737 C CA . GLN A 1 100 ? -20.597 2.834 21.178 1.00 70.38 100 GLN A CA 1
ATOM 738 C C . GLN A 1 100 ? -19.693 4.018 20.803 1.00 70.38 100 GLN A C 1
ATOM 740 O O . GLN A 1 100 ? -19.861 5.126 21.311 1.00 70.38 100 GLN A O 1
ATOM 745 N N . ARG A 1 101 ? -18.694 3.792 19.946 1.00 70.62 101 ARG A N 1
ATOM 746 C CA . ARG A 1 101 ? -17.774 4.840 19.496 1.00 70.62 101 ARG A CA 1
ATOM 747 C C . ARG A 1 101 ? -18.417 5.612 18.350 1.00 70.62 101 ARG A C 1
ATOM 749 O O . ARG A 1 101 ? -18.834 5.010 17.367 1.00 70.62 101 ARG A O 1
ATOM 756 N N . ARG A 1 102 ? -18.457 6.938 18.469 1.00 71.12 102 ARG A N 1
ATOM 757 C CA . ARG A 1 102 ? -18.842 7.840 17.380 1.00 71.12 102 ARG A CA 1
ATOM 758 C C . ARG A 1 102 ? -17.577 8.291 16.656 1.00 71.12 102 ARG A C 1
ATOM 760 O O . ARG A 1 102 ? -16.706 8.882 17.291 1.00 71.12 102 ARG A O 1
ATOM 767 N N . GLY A 1 103 ? -17.467 7.995 15.362 1.00 70.06 103 GLY A N 1
ATOM 768 C CA . GLY A 1 103 ? -16.419 8.569 14.518 1.00 70.06 103 GLY A CA 1
ATOM 769 C C . GLY A 1 103 ? -16.588 10.086 14.465 1.00 70.06 103 GLY A C 1
ATOM 770 O O . GLY A 1 103 ? -17.688 10.565 14.203 1.00 70.06 103 GLY A O 1
ATOM 771 N N . ILE A 1 104 ? -15.533 10.831 14.793 1.00 72.62 104 ILE A N 1
ATOM 772 C CA . ILE A 1 104 ? -15.551 12.304 14.773 1.00 72.62 104 ILE A CA 1
ATOM 773 C C . ILE A 1 104 ? -14.929 12.818 13.470 1.00 72.62 104 ILE A C 1
ATOM 775 O O . ILE A 1 104 ? -15.409 13.794 12.908 1.00 72.62 104 ILE A O 1
ATO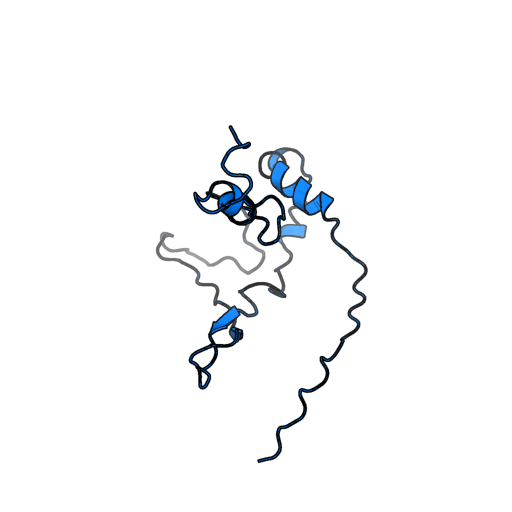M 779 N N . LEU A 1 105 ? -13.887 12.139 12.981 1.00 71.06 105 LEU A N 1
ATOM 780 C CA . LEU A 1 105 ? -13.182 12.454 11.744 1.00 71.06 105 LEU A CA 1
ATOM 781 C C . LEU A 1 105 ? -12.531 11.179 11.195 1.00 71.06 105 LEU A C 1
ATOM 783 O O . LEU A 1 105 ? -11.961 10.400 11.960 1.00 71.06 105 LEU A O 1
ATOM 787 N N . ALA A 1 106 ? -12.593 10.992 9.880 1.00 75.62 106 ALA A N 1
ATOM 788 C CA . ALA A 1 106 ? -11.761 10.049 9.145 1.00 75.62 106 ALA A CA 1
ATOM 789 C C . ALA A 1 106 ? -10.968 10.847 8.104 1.00 75.62 106 ALA A C 1
ATOM 791 O O . ALA A 1 106 ? -11.553 11.635 7.366 1.00 75.62 106 ALA A O 1
ATOM 792 N N . MET A 1 107 ? -9.647 10.673 8.072 1.00 76.69 107 MET A N 1
ATOM 793 C CA . MET A 1 107 ? -8.758 11.371 7.143 1.00 76.69 107 MET A CA 1
ATOM 794 C C . MET A 1 107 ? -7.868 10.344 6.448 1.00 76.69 107 MET A C 1
ATOM 796 O O . MET A 1 107 ? -7.145 9.604 7.111 1.00 76.69 107 MET A O 1
ATOM 800 N N . GLY A 1 108 ? -7.936 10.295 5.119 1.00 81.62 108 GLY A N 1
ATOM 801 C CA . GLY A 1 108 ? -6.984 9.566 4.289 1.00 81.62 108 GLY A CA 1
ATOM 802 C C . GLY A 1 108 ? -5.985 10.553 3.705 1.00 81.62 108 GLY A C 1
ATOM 803 O O . GLY A 1 108 ? -6.380 11.430 2.942 1.00 81.62 108 GLY A O 1
ATOM 804 N N . GLN A 1 109 ? -4.711 10.434 4.076 1.00 82.62 109 GLN A N 1
ATOM 805 C CA . GLN A 1 109 ? -3.637 11.192 3.445 1.00 82.62 109 GLN A CA 1
ATOM 806 C C . GLN A 1 109 ? -2.905 10.276 2.475 1.00 82.62 109 GLN A C 1
ATOM 808 O O . GLN A 1 109 ? -2.419 9.213 2.853 1.00 82.62 109 GLN A O 1
ATOM 813 N N . LEU A 1 110 ? -2.833 10.709 1.226 1.00 84.38 110 LEU A N 1
ATOM 814 C CA . LEU A 1 110 ? -2.174 9.992 0.154 1.00 84.38 110 LEU A CA 1
ATOM 815 C C . LEU A 1 110 ? -1.194 10.962 -0.487 1.00 84.38 110 LEU A C 1
ATOM 817 O O . LEU A 1 110 ? -1.606 12.002 -0.998 1.00 84.38 110 LEU A O 1
ATOM 821 N N . THR A 1 111 ? 0.094 10.664 -0.385 1.00 80.38 111 THR A N 1
ATOM 822 C CA . THR A 1 111 ? 1.156 11.489 -0.964 1.00 80.38 111 THR A CA 1
ATOM 823 C C . THR A 1 111 ? 1.938 10.655 -1.967 1.00 80.38 111 THR A C 1
ATOM 825 O O . THR A 1 111 ? 1.970 9.429 -1.865 1.00 80.38 111 THR A O 1
ATOM 828 N N . ASP A 1 112 ? 2.512 11.325 -2.965 1.00 81.94 112 ASP A N 1
ATOM 829 C CA . ASP A 1 112 ? 3.529 10.756 -3.859 1.00 81.94 112 ASP A CA 1
ATOM 830 C C . ASP A 1 112 ? 3.108 9.457 -4.574 1.00 81.94 112 ASP A C 1
ATOM 832 O O . ASP A 1 112 ? 3.887 8.516 -4.737 1.00 81.94 112 ASP A O 1
ATOM 836 N N . MET A 1 113 ? 1.849 9.384 -5.023 1.00 81.62 113 MET A N 1
ATOM 837 C CA . MET A 1 113 ? 1.402 8.272 -5.861 1.00 81.62 113 MET A CA 1
ATOM 838 C C . MET A 1 113 ? 2.056 8.333 -7.239 1.00 81.62 113 MET A C 1
ATOM 840 O O . MET A 1 113 ? 1.612 9.058 -8.129 1.00 81.62 113 MET A O 1
ATOM 844 N N . HIS A 1 114 ? 3.063 7.494 -7.437 1.00 78.88 114 HIS A N 1
ATOM 845 C CA . HIS A 1 114 ? 3.651 7.243 -8.744 1.00 78.88 114 HIS A CA 1
ATOM 846 C C . HIS A 1 114 ? 2.977 6.031 -9.384 1.00 78.88 114 HIS A C 1
ATOM 848 O O . HIS A 1 114 ? 3.411 4.891 -9.221 1.00 78.88 114 HIS A O 1
ATOM 854 N N . VAL A 1 115 ? 1.880 6.275 -10.102 1.00 79.62 115 VAL A N 1
ATOM 855 C CA . VAL A 1 115 ? 1.259 5.246 -10.941 1.00 79.62 115 VAL A CA 1
ATOM 856 C C . VAL A 1 115 ? 2.070 5.143 -12.226 1.00 79.62 115 VAL A C 1
ATOM 858 O O . VAL A 1 115 ? 2.082 6.065 -13.037 1.00 79.62 115 VAL A O 1
ATOM 861 N N . LEU A 1 116 ? 2.763 4.020 -12.391 1.00 76.81 116 LEU A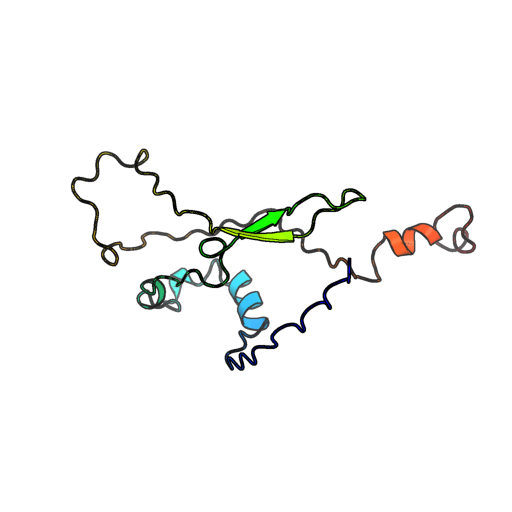 N 1
ATOM 862 C CA . LEU A 1 116 ? 3.528 3.702 -13.590 1.00 76.81 116 LEU A CA 1
ATOM 863 C C . LEU A 1 116 ? 2.939 2.454 -14.234 1.00 76.81 116 LEU A C 1
ATOM 865 O O . LEU A 1 116 ? 2.736 1.436 -13.570 1.00 76.81 116 LEU A O 1
ATOM 869 N N . ASP A 1 117 ? 2.702 2.524 -15.538 1.00 79.94 117 ASP A N 1
ATOM 870 C CA . ASP A 1 117 ? 2.427 1.332 -16.324 1.00 79.94 117 ASP A CA 1
ATOM 871 C C . ASP A 1 117 ? 3.753 0.623 -16.627 1.00 79.94 117 ASP A C 1
ATOM 873 O O . ASP A 1 117 ? 4.530 1.040 -17.492 1.00 79.94 117 ASP A O 1
ATOM 877 N N . ALA A 1 118 ? 4.017 -0.458 -15.891 1.00 76.38 118 ALA A N 1
ATOM 878 C CA . ALA A 1 118 ? 5.220 -1.269 -16.056 1.00 76.38 118 ALA A CA 1
ATOM 879 C C . ALA A 1 118 ? 5.331 -1.900 -17.456 1.00 76.38 118 ALA A C 1
ATOM 881 O O . ALA A 1 118 ? 6.433 -2.287 -17.850 1.00 76.38 118 ALA A O 1
ATOM 882 N N . GLN A 1 119 ? 4.217 -2.002 -18.187 1.00 79.25 119 GLN A N 1
ATOM 883 C CA . GLN A 1 119 ? 4.121 -2.609 -19.512 1.00 79.25 119 GLN A CA 1
ATOM 884 C C . GLN A 1 119 ? 3.819 -1.584 -20.616 1.00 79.25 119 GLN A C 1
ATOM 886 O O . GLN A 1 119 ? 3.501 -1.984 -21.734 1.00 79.25 119 GLN A O 1
ATOM 891 N N . SER A 1 120 ? 3.951 -0.276 -20.352 1.00 79.62 120 SER A N 1
ATOM 892 C CA . SER A 1 120 ? 3.733 0.722 -21.402 1.00 79.62 120 SER A CA 1
ATOM 893 C C . SER A 1 120 ? 4.785 0.573 -22.513 1.00 79.62 120 SER A C 1
ATOM 895 O O . SER A 1 120 ? 5.986 0.694 -22.243 1.00 79.62 120 SER A O 1
ATOM 897 N N . PRO A 1 121 ? 4.370 0.356 -23.775 1.00 75.31 121 PRO A N 1
ATOM 898 C CA . PRO A 1 121 ? 5.295 0.251 -24.901 1.00 75.31 121 PRO A CA 1
ATOM 899 C C . PRO A 1 121 ? 5.953 1.595 -25.251 1.00 75.31 121 PRO A C 1
ATOM 901 O O . PRO A 1 121 ? 6.950 1.615 -25.962 1.00 75.31 121 PRO A O 1
ATOM 904 N N . ALA A 1 122 ? 5.429 2.712 -24.733 1.00 76.12 122 ALA A N 1
ATOM 905 C CA . ALA A 1 122 ? 5.968 4.058 -24.937 1.00 76.12 122 ALA A CA 1
ATOM 906 C C . ALA A 1 122 ? 7.040 4.454 -23.901 1.00 76.12 122 ALA A C 1
ATOM 908 O O . ALA A 1 122 ? 7.407 5.625 -23.804 1.00 76.12 122 ALA A O 1
ATOM 909 N N . ARG A 1 123 ? 7.522 3.507 -23.088 1.00 81.88 123 ARG A N 1
ATOM 910 C CA . ARG A 1 123 ? 8.590 3.753 -22.114 1.00 81.88 123 ARG A CA 1
ATOM 911 C C . ARG A 1 123 ? 9.878 4.199 -22.801 1.00 81.88 123 ARG A C 1
ATOM 913 O O . ARG A 1 123 ? 10.313 3.581 -23.773 1.00 81.88 123 ARG A O 1
ATOM 920 N N . VAL A 1 124 ? 10.493 5.250 -22.256 1.00 79.44 124 VAL A N 1
ATOM 921 C CA . VAL A 1 124 ? 11.709 5.857 -22.815 1.00 79.44 124 VAL A CA 1
ATOM 922 C C . VAL A 1 124 ? 12.823 4.824 -22.927 1.00 79.44 124 VAL A C 1
ATOM 924 O O . VAL A 1 124 ? 13.510 4.822 -23.932 1.00 79.44 124 VAL A O 1
ATOM 927 N N . GLU A 1 125 ? 12.932 3.859 -22.012 1.00 81.50 125 GLU A N 1
ATOM 928 C CA . GLU A 1 125 ? 13.961 2.810 -22.068 1.00 81.50 125 GLU A CA 1
ATOM 929 C C . GLU A 1 125 ? 13.870 1.917 -23.322 1.00 81.50 125 GLU A C 1
ATOM 931 O O . GLU A 1 125 ? 14.854 1.295 -23.723 1.00 81.50 125 GLU A O 1
ATOM 936 N N . PHE A 1 126 ? 12.701 1.837 -23.968 1.00 79.00 126 PHE A N 1
ATOM 937 C CA . PHE A 1 126 ? 12.561 1.138 -25.247 1.00 79.00 126 PHE A CA 1
ATOM 938 C C . PHE A 1 126 ? 12.933 2.004 -26.452 1.00 79.00 126 PHE A C 1
ATOM 940 O O . PHE A 1 126 ? 13.276 1.445 -27.495 1.00 79.00 126 PHE A O 1
ATOM 947 N N . LEU A 1 127 ? 12.873 3.331 -26.313 1.00 81.50 127 LEU A N 1
ATOM 948 C CA . LEU A 1 127 ? 13.197 4.291 -27.368 1.00 81.50 127 LEU A CA 1
ATOM 949 C C . LEU A 1 127 ? 14.624 4.856 -27.259 1.00 81.50 127 LEU A C 1
ATOM 951 O O . LEU A 1 127 ? 15.179 5.253 -28.275 1.00 81.50 127 LEU A O 1
ATOM 955 N N . ASP A 1 128 ? 15.226 4.834 -26.069 1.00 83.12 128 ASP A N 1
ATOM 956 C CA . ASP A 1 128 ? 16.557 5.377 -25.756 1.00 83.12 128 ASP A CA 1
ATOM 957 C C . ASP A 1 128 ? 17.642 4.770 -26.652 1.00 83.12 128 ASP A C 1
ATOM 959 O O . ASP A 1 128 ? 18.453 5.487 -27.231 1.00 83.12 128 ASP A O 1
ATOM 963 N N . ARG A 1 129 ? 17.533 3.460 -26.923 1.00 81.88 129 ARG A N 1
ATOM 964 C CA . ARG A 1 129 ? 18.430 2.731 -27.834 1.00 81.88 129 ARG A CA 1
ATOM 965 C C . ARG A 1 129 ? 18.532 3.338 -29.235 1.00 81.88 129 ARG A C 1
ATOM 967 O O . ARG A 1 129 ? 19.478 3.063 -29.959 1.00 81.88 129 ARG A O 1
ATOM 974 N N . TYR A 1 130 ? 17.517 4.083 -29.681 1.00 83.50 130 TYR A N 1
ATOM 975 C CA . TYR A 1 130 ? 17.528 4.668 -31.020 1.00 83.50 130 TYR A CA 1
ATOM 976 C C . TYR A 1 130 ? 18.413 5.914 -31.111 1.00 83.50 130 TYR A C 1
ATOM 978 O O . TYR A 1 130 ? 18.788 6.278 -32.226 1.00 83.50 130 TYR A O 1
ATOM 986 N N . ASN A 1 131 ? 18.773 6.502 -29.967 1.00 81.00 131 ASN A N 1
ATOM 987 C CA . ASN A 1 131 ? 19.690 7.629 -29.830 1.00 81.00 131 ASN A CA 1
ATOM 988 C C . ASN A 1 131 ? 21.143 7.196 -29.530 1.00 81.00 131 ASN A C 1
ATOM 990 O O . ASN A 1 131 ? 22.029 8.042 -29.420 1.00 81.00 131 ASN A O 1
ATOM 994 N N . ASP A 1 132 ? 21.412 5.894 -29.394 1.00 86.56 132 ASP A N 1
ATOM 995 C CA . ASP A 1 132 ? 22.774 5.406 -29.175 1.00 86.56 132 ASP A CA 1
ATOM 996 C C . ASP A 1 132 ? 23.662 5.649 -30.415 1.00 86.56 132 ASP A C 1
ATOM 998 O O . ASP A 1 132 ? 23.177 5.549 -31.545 1.00 86.56 132 ASP A O 1
ATOM 1002 N N . PRO A 1 133 ? 24.973 5.931 -30.260 1.00 82.81 133 PRO A N 1
ATOM 1003 C CA . PRO A 1 133 ? 25.862 6.233 -31.389 1.00 82.81 133 PRO A CA 1
ATOM 1004 C C . PRO A 1 133 ? 25.973 5.128 -32.452 1.00 82.81 133 PRO A C 1
ATOM 1006 O O . PRO A 1 133 ? 26.366 5.404 -33.585 1.00 82.81 133 PRO A O 1
ATOM 1009 N N . ASP A 1 134 ? 25.668 3.881 -32.095 1.00 86.56 134 ASP A N 1
ATOM 1010 C CA . ASP A 1 134 ? 25.663 2.710 -32.975 1.00 86.56 134 ASP A CA 1
ATOM 1011 C C . ASP A 1 134 ? 24.278 2.399 -33.578 1.00 86.56 134 ASP A C 1
ATOM 1013 O O . ASP A 1 134 ? 24.147 1.497 -34.411 1.00 86.56 134 ASP A O 1
ATOM 1017 N N . SER A 1 135 ? 23.244 3.170 -33.228 1.00 87.62 135 SER A N 1
ATOM 1018 C CA . SER A 1 135 ? 21.911 3.066 -33.818 1.00 87.62 135 SER A CA 1
ATOM 1019 C C . SER A 1 135 ? 21.879 3.632 -35.237 1.00 87.62 135 SER A C 1
ATOM 1021 O O . SER A 1 135 ? 22.240 4.781 -35.496 1.00 87.62 135 SER A O 1
ATOM 1023 N N . ALA A 1 136 ? 21.310 2.861 -36.166 1.00 84.19 136 ALA A N 1
ATOM 1024 C CA . ALA A 1 136 ? 21.069 3.302 -37.542 1.00 84.19 136 ALA A CA 1
ATOM 1025 C C . ALA A 1 136 ? 20.146 4.536 -37.644 1.00 84.19 136 ALA A C 1
ATOM 1027 O O . ALA A 1 136 ? 20.123 5.205 -38.676 1.00 84.19 136 ALA A O 1
ATOM 1028 N N . PHE A 1 137 ? 19.388 4.840 -36.587 1.00 83.69 137 PHE A N 1
ATOM 1029 C CA . PHE A 1 137 ? 18.438 5.952 -36.540 1.00 83.69 137 PHE A CA 1
ATOM 1030 C C . PHE A 1 137 ? 18.998 7.206 -35.850 1.00 83.69 137 PHE A C 1
ATOM 1032 O O . PHE A 1 137 ? 18.361 8.256 -35.920 1.00 83.69 137 PHE A O 1
ATOM 1039 N N . ALA A 1 138 ? 20.196 7.135 -35.257 1.00 82.88 138 ALA A N 1
ATOM 1040 C CA . ALA A 1 138 ? 20.790 8.237 -34.494 1.00 82.88 138 ALA A CA 1
ATOM 1041 C C . ALA A 1 138 ? 21.050 9.498 -35.337 1.00 82.88 138 ALA A C 1
ATOM 1043 O O . ALA A 1 138 ? 21.043 10.606 -34.822 1.00 82.88 138 ALA A O 1
ATOM 1044 N N . SER A 1 139 ? 21.247 9.344 -36.650 1.00 80.56 139 SER A N 1
ATOM 1045 C CA . SER A 1 139 ? 21.483 10.467 -37.574 1.00 80.56 139 SER A CA 1
ATOM 1046 C C . SER A 1 139 ? 20.211 11.181 -38.054 1.00 80.56 139 SER A C 1
ATOM 1048 O O . SER A 1 139 ? 20.309 12.201 -38.735 1.00 80.56 139 SER A O 1
ATOM 1050 N N . VAL A 1 140 ? 19.029 10.633 -37.751 1.00 82.38 140 VAL A N 1
ATOM 1051 C CA . VAL A 1 140 ? 17.731 11.091 -38.289 1.00 82.38 140 VAL A CA 1
ATOM 1052 C C . VAL A 1 140 ? 16.789 11.580 -37.188 1.00 82.38 140 VAL A C 1
ATOM 1054 O O . VAL A 1 140 ? 15.797 12.253 -37.473 1.00 82.38 140 VAL A O 1
ATOM 1057 N N . LEU A 1 141 ? 17.081 11.230 -35.935 1.00 70.44 141 LEU A N 1
ATOM 1058 C CA . LEU A 1 141 ? 16.412 11.787 -34.769 1.00 70.44 141 LEU A CA 1
ATOM 1059 C C . LEU A 1 141 ? 17.007 13.178 -34.458 1.00 70.44 141 LEU A C 1
ATOM 1061 O O . LEU A 1 141 ? 18.211 13.360 -34.641 1.00 70.44 141 LEU A O 1
ATOM 1065 N N . PRO A 1 142 ? 16.169 14.166 -34.087 1.00 63.19 142 PRO A N 1
ATOM 1066 C CA . PRO A 1 142 ? 16.599 15.539 -33.815 1.00 63.19 142 PRO A CA 1
ATOM 1067 C C . PRO A 1 142 ? 17.503 15.670 -32.586 1.00 63.19 142 PRO A C 1
ATOM 1069 O O . PRO A 1 142 ? 17.377 14.837 -31.661 1.00 63.19 142 PRO A O 1
#